Protein AF-A0A7S1SK50-F1 (afdb_monomer_lite)

Organism: NCBI:txid63592

pLDDT: mean 84.0, std 10.99, range [45.22, 95.0]

Secondary structure (DSSP, 8-state):
---HHHHHHHHHTSHHHHHHHHHHHHHHGGG-----TTSPPPHHHHHHHHHHHHHHHHHHHHHHHHTT--HHHHHHHHHHHHHTTSSHHHHHHHHHHT-HHHHHHHHHHHSPPP---

Sequence (117 aa):
MSNFGERLEAFLASTRFEAAVSAFLGAHIESLTFTEADGEQDVVSYSVFLKFTEMVQEKLQDFVDEEKLSPEEFQKRCAEAVESGSGVALVDRLLRLSDYNSFMDAAIGFCPPPDDD

Structure (mmCIF, N/CA/C/O backbone):
data_AF-A0A7S1SK50-F1
#
_entry.id   AF-A0A7S1SK50-F1
#
loop_
_atom_site.group_PDB
_atom_site.id
_atom_site.type_symbol
_atom_site.label_atom_id
_atom_site.label_alt_id
_atom_site.label_comp_id
_atom_site.label_asym_id
_atom_site.label_entity_id
_atom_site.label_seq_id
_atom_site.pdbx_PDB_ins_code
_atom_site.Cartn_x
_atom_site.Cartn_y
_atom_si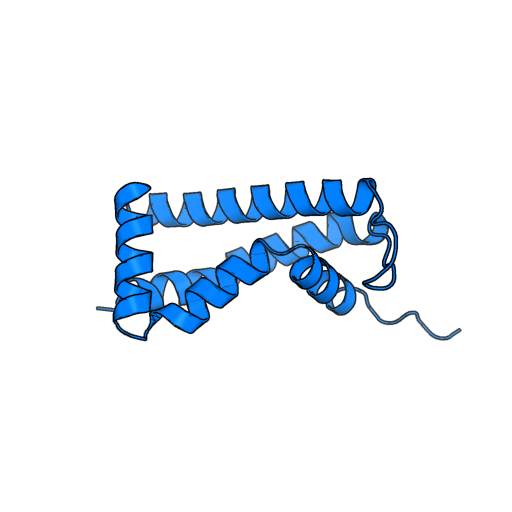te.Cartn_z
_atom_site.occupancy
_atom_site.B_iso_or_equiv
_atom_site.auth_seq_id
_atom_site.auth_comp_id
_atom_site.auth_asym_id
_atom_site.auth_atom_id
_atom_site.pdbx_PDB_model_num
ATOM 1 N N . MET A 1 1 ? -8.050 -5.070 23.770 1.00 53.38 1 MET A N 1
ATOM 2 C CA . MET A 1 1 ? -8.562 -4.997 22.387 1.00 53.38 1 MET A CA 1
ATOM 3 C C . MET A 1 1 ? -7.606 -4.099 21.638 1.00 53.38 1 MET A C 1
ATOM 5 O O . MET A 1 1 ? -7.441 -2.976 22.096 1.00 53.38 1 MET A O 1
ATOM 9 N N . SER A 1 2 ? -6.940 -4.590 20.591 1.00 62.66 2 SER A N 1
ATOM 10 C CA . SER A 1 2 ? -6.087 -3.732 19.761 1.00 62.66 2 SER A CA 1
ATOM 11 C C . SER A 1 2 ? -6.939 -2.635 19.129 1.00 62.66 2 SER A C 1
ATOM 13 O O . SER A 1 2 ? -8.078 -2.909 18.736 1.00 62.66 2 SER A O 1
ATOM 15 N N . ASN A 1 3 ? -6.443 -1.403 19.073 1.00 80.69 3 ASN A N 1
ATOM 16 C CA . ASN A 1 3 ? -7.148 -0.308 18.412 1.00 80.69 3 ASN A CA 1
ATOM 17 C C . ASN A 1 3 ? -7.094 -0.492 16.879 1.00 80.69 3 ASN A C 1
ATOM 19 O O . ASN A 1 3 ? -6.429 -1.391 16.366 1.00 80.69 3 ASN A O 1
ATOM 23 N N . PHE A 1 4 ? -7.878 0.289 16.135 1.00 85.69 4 PHE A N 1
ATOM 24 C CA . PHE A 1 4 ? -7.955 0.150 14.676 1.00 85.69 4 PHE A CA 1
ATOM 25 C C . PHE A 1 4 ? -6.594 0.351 13.986 1.00 85.69 4 PHE A C 1
ATOM 27 O O . PHE A 1 4 ? -6.258 -0.418 13.088 1.00 85.69 4 PHE A O 1
ATOM 34 N N . GLY A 1 5 ? -5.801 1.326 14.447 1.00 82.81 5 GLY A N 1
ATOM 35 C CA . GLY A 1 5 ? -4.472 1.609 13.903 1.00 82.81 5 GLY A CA 1
ATOM 36 C C . GLY A 1 5 ? -3.535 0.408 14.020 1.00 82.81 5 GLY A C 1
ATOM 37 O O . GLY A 1 5 ? -2.942 0.007 13.027 1.00 82.81 5 GLY A O 1
ATOM 38 N N . GLU A 1 6 ? -3.495 -0.245 15.184 1.00 84.69 6 GLU A N 1
ATOM 39 C CA . GLU A 1 6 ? -2.675 -1.446 15.408 1.00 84.69 6 GLU A CA 1
ATOM 40 C C . GLU A 1 6 ? -3.072 -2.614 14.490 1.00 84.69 6 GLU A C 1
ATOM 42 O O . GLU A 1 6 ? -2.216 -3.371 14.037 1.00 84.69 6 GLU A O 1
ATOM 47 N N . ARG A 1 7 ? -4.370 -2.781 14.192 1.00 88.56 7 ARG A N 1
ATOM 48 C CA . ARG A 1 7 ? -4.835 -3.849 13.287 1.00 88.56 7 ARG A CA 1
ATOM 49 C C . ARG A 1 7 ? -4.472 -3.571 11.835 1.00 88.56 7 ARG A C 1
ATOM 51 O O . ARG A 1 7 ? -4.020 -4.479 11.142 1.00 88.56 7 ARG A O 1
ATOM 58 N N . LEU A 1 8 ? -4.642 -2.330 11.385 1.00 87.75 8 LEU A N 1
ATOM 59 C CA . LEU A 1 8 ? -4.261 -1.927 10.034 1.00 87.75 8 LEU A CA 1
ATOM 60 C C . LEU A 1 8 ? -2.733 -1.951 9.857 1.00 87.75 8 LEU A C 1
ATOM 62 O O . LEU A 1 8 ? -2.242 -2.392 8.822 1.00 87.75 8 LEU A O 1
ATOM 66 N N . GLU A 1 9 ? -1.964 -1.582 10.882 1.00 86.62 9 GLU A N 1
ATOM 67 C CA . GLU A 1 9 ? -0.506 -1.737 10.887 1.00 86.62 9 GLU A CA 1
ATOM 68 C C . GLU A 1 9 ? -0.097 -3.210 10.779 1.00 86.62 9 GLU A C 1
ATOM 70 O O . GLU A 1 9 ? 0.733 -3.561 9.937 1.00 86.62 9 GLU A O 1
ATOM 75 N N . ALA A 1 10 ? -0.724 -4.085 11.571 1.00 88.88 10 ALA A N 1
ATOM 76 C CA . ALA A 1 10 ? -0.478 -5.521 11.514 1.00 88.88 10 ALA A CA 1
ATOM 77 C C . ALA A 1 10 ? -0.840 -6.115 10.143 1.00 88.88 10 ALA A C 1
ATOM 79 O O . ALA A 1 10 ? -0.142 -7.002 9.657 1.00 88.88 10 ALA A O 1
ATOM 80 N N . PHE A 1 11 ? -1.896 -5.614 9.496 1.00 91.31 11 PHE A N 1
ATOM 81 C CA . PHE A 1 11 ? -2.256 -5.995 8.132 1.00 91.31 11 PHE A CA 1
ATOM 82 C C . PHE A 1 11 ? -1.178 -5.587 7.119 1.00 91.31 11 PHE A C 1
ATOM 84 O O . PHE A 1 11 ? -0.740 -6.418 6.322 1.00 91.31 11 PHE A O 1
ATOM 91 N N . LEU A 1 12 ? -0.699 -4.342 7.172 1.00 88.75 12 LEU A N 1
ATOM 92 C CA . LEU A 1 12 ? 0.355 -3.851 6.276 1.00 88.75 12 LEU A CA 1
ATOM 93 C C . LEU A 1 12 ? 1.704 -4.551 6.511 1.00 88.75 12 LEU A C 1
ATOM 95 O O . LEU A 1 12 ? 2.515 -4.643 5.594 1.00 88.75 12 LEU A O 1
ATOM 99 N N . ALA A 1 13 ? 1.956 -5.041 7.726 1.00 88.19 13 ALA A N 1
ATOM 100 C CA . ALA A 1 13 ? 3.108 -5.875 8.078 1.00 88.19 13 ALA A CA 1
ATOM 101 C C . ALA A 1 13 ? 2.840 -7.386 7.918 1.00 88.19 13 ALA A C 1
ATOM 103 O O . ALA A 1 13 ? 3.651 -8.213 8.333 1.00 88.19 13 ALA A O 1
ATOM 104 N N . SER A 1 14 ? 1.683 -7.774 7.375 1.00 91.38 14 SER A N 1
ATOM 105 C CA . SER A 1 14 ? 1.340 -9.184 7.231 1.00 91.38 14 SER A CA 1
ATOM 106 C C . SER A 1 14 ? 2.070 -9.807 6.045 1.00 91.38 14 SER A C 1
ATOM 108 O O . SER A 1 14 ? 2.196 -9.205 4.978 1.00 91.38 14 SER A O 1
ATOM 110 N N . THR A 1 15 ? 2.429 -11.085 6.181 1.00 91.81 15 THR A N 1
ATOM 111 C CA . THR A 1 15 ? 3.001 -11.875 5.082 1.00 91.81 15 THR A CA 1
ATOM 112 C C . THR A 1 15 ? 2.093 -11.896 3.852 1.00 91.81 15 THR A C 1
ATOM 114 O O . THR A 1 15 ? 2.584 -11.977 2.735 1.00 91.81 15 THR A O 1
ATOM 117 N N . ARG A 1 16 ? 0.766 -11.791 4.022 1.00 91.69 16 ARG A N 1
ATOM 118 C CA . ARG A 1 16 ? -0.183 -11.709 2.900 1.00 91.69 16 ARG A CA 1
ATOM 119 C C . ARG A 1 16 ? 0.036 -10.442 2.074 1.00 91.69 16 ARG A C 1
ATOM 121 O O . ARG A 1 16 ? 0.054 -10.524 0.849 1.00 91.69 16 ARG A O 1
ATOM 128 N N . PHE A 1 17 ? 0.162 -9.290 2.731 1.00 90.38 17 PHE A N 1
ATOM 129 C CA . PHE A 1 17 ? 0.382 -8.020 2.045 1.00 90.38 17 PHE A CA 1
ATOM 130 C C . PHE A 1 17 ? 1.779 -7.978 1.415 1.00 90.38 17 PHE A C 1
ATOM 132 O O . PHE A 1 17 ? 1.914 -7.691 0.229 1.00 90.38 17 PHE A O 1
ATOM 139 N N . GLU A 1 18 ? 2.807 -8.369 2.171 1.00 90.00 18 GLU A N 1
ATOM 140 C CA . GLU A 1 18 ? 4.188 -8.424 1.678 1.00 90.00 18 GLU A CA 1
ATOM 141 C C . GLU A 1 18 ? 4.352 -9.382 0.491 1.00 90.00 18 GLU A C 1
ATOM 143 O O . GLU A 1 18 ? 5.007 -9.040 -0.492 1.00 90.00 18 GLU A O 1
ATOM 148 N N . ALA A 1 19 ? 3.712 -10.555 0.527 1.00 91.12 19 ALA A N 1
ATOM 149 C CA . ALA A 1 19 ? 3.730 -11.497 -0.588 1.00 91.12 19 ALA A CA 1
ATOM 150 C C . ALA A 1 19 ? 3.032 -10.937 -1.835 1.00 91.12 19 ALA A C 1
ATOM 152 O O . ALA A 1 19 ? 3.499 -11.186 -2.942 1.00 91.12 19 ALA A O 1
ATOM 153 N N . ALA A 1 20 ? 1.947 -10.169 -1.677 1.00 93.38 20 ALA A N 1
ATOM 154 C CA . ALA A 1 20 ? 1.276 -9.519 -2.802 1.00 93.38 20 ALA A CA 1
ATOM 155 C C . ALA A 1 20 ? 2.172 -8.456 -3.456 1.00 93.38 20 ALA A C 1
ATOM 157 O O . ALA A 1 20 ? 2.301 -8.438 -4.678 1.00 93.38 20 ALA A O 1
ATOM 158 N N . VAL A 1 21 ? 2.844 -7.629 -2.649 1.00 90.88 21 VAL A N 1
ATOM 159 C CA . VAL A 1 21 ? 3.814 -6.633 -3.136 1.00 90.88 21 VAL A CA 1
ATOM 160 C C . VAL A 1 21 ? 4.994 -7.314 -3.833 1.00 90.88 21 VAL A C 1
ATOM 162 O O . VAL A 1 21 ? 5.347 -6.935 -4.945 1.00 90.88 21 VAL A O 1
ATOM 165 N N . SER A 1 22 ? 5.568 -8.350 -3.220 1.00 89.94 22 SER A N 1
ATOM 166 C CA . SER A 1 22 ? 6.691 -9.105 -3.787 1.00 89.94 22 SER A CA 1
ATOM 167 C C . SER A 1 22 ? 6.322 -9.791 -5.106 1.00 89.94 22 SER A C 1
ATOM 169 O O . SER A 1 22 ? 7.058 -9.688 -6.084 1.00 89.94 22 SER A O 1
ATOM 171 N N . ALA A 1 23 ? 5.149 -10.428 -5.178 1.00 93.00 23 ALA A N 1
ATOM 172 C CA . ALA A 1 23 ? 4.658 -11.043 -6.409 1.00 93.00 23 ALA A CA 1
ATOM 173 C C . ALA A 1 23 ? 4.399 -10.004 -7.511 1.00 93.00 23 ALA A C 1
ATOM 175 O O . ALA A 1 23 ? 4.718 -10.255 -8.672 1.00 93.00 23 ALA A O 1
ATOM 176 N N . PHE A 1 24 ? 3.853 -8.837 -7.151 1.00 94.19 24 PHE A N 1
ATOM 177 C CA . PHE A 1 24 ? 3.645 -7.738 -8.088 1.00 94.19 24 PHE A CA 1
ATOM 178 C C . PHE A 1 24 ? 4.975 -7.240 -8.663 1.00 94.19 24 PHE A C 1
ATOM 180 O O . PHE A 1 24 ? 5.131 -7.174 -9.881 1.00 94.19 24 PHE A O 1
ATOM 187 N N . LEU A 1 25 ? 5.944 -6.930 -7.796 1.00 91.19 25 LEU A N 1
ATOM 188 C CA . LEU A 1 25 ? 7.260 -6.466 -8.228 1.00 91.19 25 LEU A CA 1
ATOM 189 C C . LEU A 1 25 ? 7.953 -7.537 -9.070 1.00 91.19 25 LEU A C 1
ATOM 191 O O . LEU A 1 25 ? 8.353 -7.243 -10.188 1.00 91.19 25 LEU A O 1
ATOM 195 N N . GLY A 1 26 ? 7.985 -8.797 -8.634 1.00 90.50 26 GLY A N 1
ATOM 196 C CA . GLY A 1 26 ? 8.579 -9.891 -9.410 1.00 90.50 26 GLY A CA 1
ATOM 197 C C . GLY A 1 26 ? 7.987 -10.070 -10.816 1.00 90.50 26 GLY A C 1
ATOM 198 O O . GLY A 1 26 ? 8.703 -10.476 -11.724 1.00 90.50 26 GLY A O 1
ATOM 199 N N . ALA A 1 27 ? 6.710 -9.733 -11.024 1.00 93.25 27 ALA A N 1
ATOM 200 C CA . ALA A 1 27 ? 6.059 -9.816 -12.333 1.00 93.25 27 ALA A CA 1
ATOM 201 C C . ALA A 1 27 ? 6.293 -8.592 -13.238 1.00 93.25 27 ALA A C 1
ATOM 203 O O . ALA A 1 27 ? 6.064 -8.677 -14.446 1.00 93.25 27 ALA A O 1
ATOM 204 N N . HIS A 1 28 ? 6.698 -7.452 -12.675 1.00 91.75 28 HIS A N 1
ATOM 205 C CA . HIS A 1 28 ? 6.736 -6.172 -13.388 1.00 91.75 28 HIS A CA 1
ATOM 206 C C . HIS A 1 28 ? 8.086 -5.451 -13.343 1.00 91.75 28 HIS A C 1
ATOM 208 O O . HIS A 1 28 ? 8.268 -4.495 -14.094 1.00 91.75 28 HIS A O 1
ATOM 214 N N . ILE A 1 29 ? 9.033 -5.906 -12.520 1.00 88.19 29 ILE A N 1
ATOM 215 C CA . ILE A 1 29 ? 10.315 -5.233 -12.284 1.00 88.19 29 ILE A CA 1
ATOM 216 C C . ILE A 1 29 ? 11.124 -5.048 -13.572 1.00 88.19 29 ILE A C 1
ATOM 218 O O . ILE A 1 29 ? 11.662 -3.974 -13.805 1.00 88.19 29 ILE A O 1
ATOM 222 N N . GLU A 1 30 ? 11.125 -6.043 -14.463 1.00 88.38 30 GLU A N 1
ATOM 223 C CA . GLU A 1 30 ? 11.840 -5.986 -15.748 1.00 88.38 30 GLU A CA 1
ATOM 224 C C . GLU A 1 30 ? 11.257 -4.947 -16.720 1.00 88.38 30 GLU A C 1
ATOM 226 O O . GLU A 1 30 ? 11.902 -4.571 -17.693 1.00 88.38 30 GLU A O 1
ATOM 231 N N . SER A 1 31 ? 10.022 -4.493 -16.481 1.00 87.56 31 SER A N 1
ATOM 232 C CA . SER A 1 31 ? 9.358 -3.457 -17.283 1.00 87.56 31 SER A CA 1
ATOM 233 C C . SER A 1 31 ? 9.588 -2.044 -16.743 1.00 87.56 31 SER A C 1
ATOM 235 O O . SER A 1 31 ? 9.124 -1.088 -17.364 1.00 87.56 31 SER A O 1
ATOM 237 N N . LEU A 1 32 ? 10.240 -1.899 -15.585 1.00 88.19 32 LEU A N 1
ATOM 238 C CA . LEU A 1 32 ? 10.505 -0.600 -14.979 1.00 88.19 32 LEU A CA 1
ATOM 239 C C . LEU A 1 32 ? 11.796 -0.006 -15.534 1.00 88.19 32 LEU A C 1
ATOM 241 O O . LEU A 1 32 ? 12.851 -0.636 -15.538 1.00 88.19 32 LEU A O 1
ATOM 245 N N . THR A 1 33 ? 11.709 1.253 -15.948 1.00 85.44 33 THR A N 1
ATOM 246 C CA . THR A 1 33 ? 12.876 2.069 -16.281 1.00 85.44 33 THR A CA 1
ATOM 247 C C . THR A 1 33 ? 13.192 2.980 -15.105 1.00 85.44 33 THR A C 1
ATOM 249 O O . THR A 1 33 ? 12.369 3.817 -14.729 1.00 85.44 33 THR A O 1
ATOM 252 N N . PHE A 1 34 ? 14.385 2.823 -14.534 1.00 80.00 34 PHE A N 1
ATOM 253 C CA . PHE A 1 34 ? 14.882 3.662 -13.448 1.00 80.00 34 PHE A CA 1
ATOM 254 C C . PHE A 1 34 ? 15.599 4.878 -14.036 1.00 80.00 34 PHE A C 1
ATOM 256 O O . PHE A 1 34 ? 16.733 4.783 -14.504 1.00 80.00 34 PHE A O 1
ATOM 263 N N . THR A 1 35 ? 14.912 6.017 -14.055 1.00 72.12 35 THR A N 1
ATOM 264 C CA . THR A 1 35 ? 15.482 7.312 -14.440 1.00 72.12 35 THR A CA 1
ATOM 265 C C . THR A 1 35 ? 15.836 8.123 -13.197 1.00 72.12 35 THR A C 1
ATOM 267 O O . THR A 1 35 ? 15.254 7.927 -12.131 1.00 72.12 35 THR A O 1
ATOM 270 N N . GLU A 1 36 ? 16.769 9.067 -13.325 1.00 67.94 36 GLU A N 1
ATOM 271 C CA . GLU A 1 36 ? 17.031 10.040 -12.260 1.00 67.94 36 GLU A CA 1
ATOM 272 C C . GLU A 1 36 ? 15.760 10.856 -11.948 1.00 67.94 36 GLU A C 1
ATOM 274 O O . GLU A 1 36 ? 14.912 11.053 -12.823 1.00 67.94 36 GLU A O 1
ATOM 279 N N . ALA A 1 37 ? 15.623 11.324 -10.702 1.00 59.09 37 ALA A N 1
ATOM 280 C CA . ALA A 1 37 ? 14.402 11.951 -10.172 1.00 59.09 37 ALA A CA 1
ATOM 281 C C . ALA A 1 37 ? 13.901 13.169 -10.980 1.00 59.09 37 ALA A C 1
ATOM 283 O O . ALA A 1 37 ? 12.710 13.478 -10.952 1.00 59.09 37 ALA A O 1
ATOM 284 N N . ASP A 1 38 ? 14.795 13.811 -11.736 1.00 64.12 38 ASP A N 1
ATOM 285 C CA . ASP A 1 38 ? 14.526 15.024 -12.514 1.00 64.12 38 ASP A CA 1
ATOM 286 C C . ASP A 1 38 ? 14.296 14.737 -14.017 1.00 64.12 38 ASP A C 1
ATOM 288 O O . ASP A 1 38 ? 14.131 15.660 -14.818 1.00 64.12 38 ASP A O 1
ATOM 292 N N . GLY A 1 39 ? 14.319 13.459 -14.415 1.00 64.94 39 GLY A N 1
ATOM 293 C CA . GLY A 1 39 ? 14.122 13.001 -15.790 1.00 64.94 39 GLY A CA 1
ATOM 294 C C . GLY A 1 39 ? 12.651 12.839 -16.184 1.00 64.94 39 GLY A C 1
ATOM 295 O O . GLY A 1 39 ? 11.756 12.737 -15.344 1.00 64.94 39 GLY A O 1
ATOM 296 N N . GLU A 1 40 ? 12.392 12.793 -17.494 1.00 72.25 40 GLU A N 1
ATOM 297 C CA . GLU A 1 40 ? 11.075 12.425 -18.020 1.00 72.25 40 GLU A CA 1
ATOM 298 C C . GLU A 1 40 ? 10.752 10.981 -17.609 1.00 72.25 40 GLU A C 1
ATOM 300 O O . GLU A 1 40 ? 11.514 10.058 -17.898 1.00 72.25 40 GLU A O 1
ATOM 305 N N . GLN A 1 41 ? 9.642 10.803 -16.893 1.00 69.25 41 GLN A N 1
ATOM 306 C CA . GLN A 1 41 ? 9.225 9.495 -16.401 1.00 69.25 41 GLN A CA 1
ATOM 307 C C . GLN A 1 41 ? 8.703 8.643 -17.553 1.00 69.25 41 GLN A C 1
ATOM 309 O O . GLN A 1 41 ? 7.858 9.084 -18.336 1.00 69.25 41 GLN A O 1
ATOM 314 N N . ASP A 1 42 ? 9.182 7.405 -17.633 1.00 83.50 42 ASP A N 1
ATOM 315 C CA . ASP A 1 42 ? 8.743 6.478 -18.666 1.00 83.50 42 ASP A CA 1
ATOM 316 C C . ASP A 1 42 ? 7.255 6.108 -18.495 1.00 83.50 42 ASP A C 1
ATOM 318 O O . ASP A 1 42 ? 6.769 5.801 -17.400 1.00 83.50 42 ASP A O 1
ATOM 322 N N . VAL A 1 43 ? 6.513 6.132 -19.606 1.00 85.56 43 VAL A N 1
ATOM 323 C CA . VAL A 1 43 ? 5.060 5.894 -19.619 1.00 85.56 43 VAL A CA 1
ATOM 324 C C . VAL A 1 43 ? 4.725 4.468 -19.169 1.00 85.56 43 VAL A C 1
ATOM 326 O O . VAL A 1 43 ? 3.670 4.244 -18.562 1.00 85.56 43 VAL A O 1
ATOM 329 N N . VAL A 1 44 ? 5.605 3.497 -19.433 1.00 88.62 44 VAL A N 1
ATOM 330 C CA . VAL A 1 44 ? 5.427 2.113 -18.983 1.00 88.62 44 VAL A CA 1
ATOM 331 C C . VAL A 1 44 ? 5.623 2.035 -17.473 1.00 88.62 44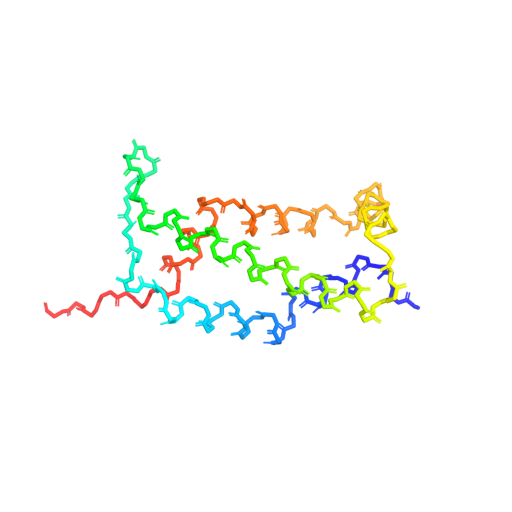 VAL A C 1
ATOM 333 O O . VAL A 1 44 ? 4.737 1.500 -16.804 1.00 88.62 44 VAL A O 1
ATOM 336 N N . SER A 1 45 ? 6.683 2.640 -16.923 1.00 88.38 45 SER A N 1
ATOM 337 C CA . SER A 1 45 ? 6.904 2.714 -15.467 1.00 88.38 45 SER A CA 1
ATOM 338 C C . SER A 1 45 ? 5.703 3.320 -14.738 1.00 88.38 45 SER A C 1
ATOM 340 O O . SER A 1 45 ? 5.199 2.742 -13.772 1.00 88.38 45 SER A O 1
ATOM 342 N N . TYR A 1 46 ? 5.168 4.438 -15.240 1.00 89.31 46 TYR A N 1
ATOM 343 C CA . TYR A 1 46 ? 3.979 5.055 -14.650 1.00 89.31 46 TYR A CA 1
ATOM 344 C C . TYR A 1 46 ? 2.739 4.154 -14.748 1.00 89.31 46 TYR A C 1
ATOM 346 O O . TYR A 1 46 ? 1.978 4.025 -13.791 1.00 89.31 46 TYR A O 1
ATOM 354 N N . SER A 1 47 ? 2.550 3.464 -15.875 1.00 91.94 47 SER A N 1
ATOM 355 C CA . SER A 1 47 ? 1.444 2.511 -16.040 1.00 91.94 47 SER A CA 1
ATOM 356 C C . SER A 1 47 ? 1.551 1.317 -15.083 1.00 91.94 47 SER A C 1
ATOM 358 O O . SER A 1 47 ? 0.533 0.817 -14.604 1.00 91.94 47 SER A O 1
ATOM 360 N N . VAL A 1 48 ? 2.768 0.847 -14.793 1.00 93.12 48 VAL A N 1
ATOM 361 C CA . VAL A 1 48 ? 3.011 -0.189 -13.778 1.00 93.12 48 VAL A CA 1
ATOM 362 C C . VAL A 1 48 ? 2.697 0.350 -12.385 1.00 93.12 48 VAL A C 1
ATOM 364 O O . VAL A 1 48 ? 2.020 -0.329 -11.618 1.00 93.12 48 VAL A O 1
ATOM 367 N N . PHE A 1 49 ? 3.096 1.581 -12.072 1.00 92.94 49 PHE A N 1
ATOM 368 C CA . PHE A 1 49 ? 2.733 2.221 -10.810 1.00 92.94 49 PHE A CA 1
ATOM 369 C C . PHE A 1 49 ? 1.210 2.322 -10.616 1.00 92.94 49 PHE A C 1
ATOM 371 O O . PHE A 1 49 ? 0.714 1.990 -9.542 1.00 92.94 49 PHE A O 1
ATOM 378 N N . LEU A 1 50 ? 0.435 2.690 -11.642 1.00 93.19 50 LEU A N 1
ATOM 379 C CA . LEU A 1 50 ? -1.030 2.708 -11.524 1.00 93.19 50 LEU A CA 1
ATOM 380 C C . LEU A 1 50 ? -1.582 1.326 -11.140 1.00 93.19 50 LEU A C 1
ATOM 382 O O . LEU A 1 50 ? -2.359 1.219 -10.192 1.00 93.19 50 LEU A O 1
ATOM 386 N N . LYS A 1 51 ? -1.098 0.255 -11.780 1.00 94.81 51 LYS A N 1
ATOM 387 C CA . LYS A 1 51 ? -1.471 -1.126 -11.423 1.00 94.81 51 LYS A CA 1
ATOM 388 C C . LYS A 1 51 ? -1.057 -1.499 -9.999 1.00 94.81 51 LYS A C 1
ATOM 390 O O . LYS A 1 51 ? -1.775 -2.231 -9.321 1.00 94.81 51 LYS A O 1
ATOM 395 N N . PHE A 1 52 ? 0.087 -0.999 -9.531 1.00 93.88 52 PHE A N 1
ATOM 396 C CA . PHE A 1 52 ? 0.511 -1.179 -8.145 1.00 93.88 52 PHE A CA 1
ATOM 397 C C . PHE A 1 52 ? -0.490 -0.533 -7.183 1.00 93.88 52 PHE A C 1
ATOM 399 O O . PHE A 1 52 ? -0.925 -1.175 -6.227 1.00 93.88 52 PHE A O 1
ATOM 406 N N . THR A 1 53 ? -0.907 0.706 -7.459 1.00 93.50 53 THR A N 1
ATOM 407 C CA . THR A 1 53 ? -1.891 1.400 -6.618 1.00 93.50 53 THR A CA 1
ATOM 408 C C . THR A 1 53 ? -3.251 0.707 -6.617 1.00 93.50 53 THR A C 1
ATOM 410 O O . THR A 1 53 ? -3.864 0.604 -5.557 1.00 93.50 53 THR A O 1
ATOM 413 N N . GLU A 1 54 ? -3.694 0.167 -7.756 1.00 94.38 54 GLU A N 1
ATOM 414 C CA . GLU A 1 54 ? -4.920 -0.636 -7.850 1.00 94.38 54 GLU A CA 1
ATOM 415 C C . GLU A 1 54 ? -4.823 -1.889 -6.970 1.00 94.38 54 GLU A C 1
ATOM 417 O O . GLU A 1 54 ? -5.704 -2.135 -6.150 1.00 94.38 54 GLU A O 1
ATOM 422 N N . MET A 1 55 ? -3.711 -2.628 -7.042 1.00 95.00 55 MET A N 1
ATOM 423 C CA . MET A 1 55 ? -3.479 -3.799 -6.190 1.00 95.00 55 MET A CA 1
ATOM 424 C C . MET A 1 55 ? -3.498 -3.437 -4.698 1.00 95.00 55 MET A C 1
ATOM 426 O O . MET A 1 55 ? -4.132 -4.130 -3.900 1.00 95.00 55 MET A O 1
ATOM 430 N N . VAL A 1 56 ? -2.846 -2.340 -4.298 1.00 92.44 56 VAL A N 1
ATOM 431 C CA . VAL A 1 56 ? -2.877 -1.875 -2.901 1.00 92.44 56 VAL A CA 1
ATOM 432 C C . VAL A 1 56 ? -4.305 -1.525 -2.475 1.00 92.44 56 VAL A C 1
ATOM 434 O O . VAL A 1 56 ? -4.715 -1.906 -1.378 1.00 92.44 56 VAL A O 1
ATOM 437 N N . GLN A 1 57 ? -5.080 -0.849 -3.328 1.00 91.75 57 GLN A N 1
ATOM 438 C CA . GLN A 1 57 ? -6.484 -0.524 -3.056 1.00 91.75 57 GLN A CA 1
ATOM 439 C C . GLN A 1 57 ? -7.341 -1.782 -2.896 1.00 91.75 57 GLN A C 1
ATOM 441 O O . GLN A 1 57 ? -8.112 -1.856 -1.943 1.00 91.75 57 GLN A O 1
ATOM 446 N N . GLU A 1 58 ? -7.168 -2.793 -3.751 1.00 93.88 58 GLU A N 1
ATOM 447 C CA . GLU A 1 58 ? -7.851 -4.085 -3.609 1.00 93.88 58 GLU A CA 1
ATOM 448 C C . GLU A 1 58 ? -7.522 -4.746 -2.265 1.00 93.88 58 GLU A C 1
ATOM 450 O O . GLU A 1 58 ? -8.414 -5.213 -1.561 1.00 93.88 58 GLU A O 1
ATOM 455 N N . LYS A 1 59 ? -6.248 -4.739 -1.852 1.00 93.44 59 LYS A N 1
ATOM 456 C CA . LYS A 1 59 ? -5.839 -5.303 -0.555 1.00 93.44 59 LYS A CA 1
ATOM 457 C C . LYS A 1 59 ? -6.399 -4.519 0.628 1.00 93.44 59 LYS A C 1
ATOM 459 O O . LYS A 1 59 ? -6.773 -5.122 1.630 1.00 93.44 59 LYS A O 1
ATOM 464 N N . LEU A 1 60 ? -6.478 -3.196 0.531 1.00 91.31 60 LEU A N 1
ATOM 465 C CA . LEU A 1 60 ? -7.121 -2.379 1.560 1.00 91.31 60 LEU A CA 1
ATOM 466 C C . LEU A 1 60 ? -8.631 -2.617 1.607 1.00 91.31 60 LEU A C 1
ATOM 468 O O . LEU A 1 60 ? -9.191 -2.662 2.700 1.00 91.31 60 LEU A O 1
ATOM 472 N N . GLN A 1 61 ? -9.280 -2.824 0.460 1.00 92.19 61 GLN A N 1
ATOM 473 C CA . GLN A 1 61 ? -10.694 -3.180 0.411 1.00 92.19 61 GLN A CA 1
ATOM 474 C C . GLN A 1 61 ? -10.947 -4.545 1.062 1.00 92.19 61 GLN A C 1
ATOM 476 O O . GLN A 1 61 ? -11.864 -4.652 1.872 1.00 92.19 61 GLN A O 1
ATOM 481 N N . ASP A 1 62 ? -10.088 -5.543 0.812 1.00 93.06 62 ASP A N 1
ATOM 482 C CA . ASP A 1 62 ? -10.151 -6.838 1.505 1.00 93.06 62 ASP A CA 1
ATOM 483 C C . ASP A 1 62 ? -10.141 -6.643 3.039 1.00 93.06 62 ASP A C 1
ATOM 485 O O . ASP A 1 62 ? -10.940 -7.241 3.758 1.00 93.06 62 ASP A O 1
ATOM 489 N N . PHE A 1 63 ? -9.254 -5.780 3.550 1.00 91.88 63 PHE A N 1
ATOM 490 C CA . PHE A 1 63 ? -9.172 -5.468 4.982 1.00 91.88 63 PHE A CA 1
ATOM 491 C C . PHE A 1 63 ? -10.434 -4.762 5.504 1.00 91.88 63 PHE A C 1
ATOM 493 O O . PHE A 1 63 ? -10.937 -5.100 6.576 1.00 91.88 63 PHE A O 1
ATOM 500 N N . VAL A 1 64 ? -10.955 -3.786 4.756 1.00 92.44 64 VAL A N 1
ATOM 501 C CA . VAL A 1 64 ? -12.194 -3.065 5.093 1.00 92.44 64 VAL A CA 1
ATOM 502 C C . VAL A 1 64 ? -13.372 -4.033 5.211 1.00 92.44 64 VAL A C 1
ATOM 504 O O . VAL A 1 64 ? -14.136 -3.955 6.180 1.00 92.44 64 VAL A O 1
ATOM 507 N N . ASP A 1 65 ? -13.477 -4.979 4.279 1.00 93.06 65 ASP A N 1
ATOM 508 C CA . ASP A 1 65 ? -14.528 -5.994 4.258 1.00 93.06 65 ASP A CA 1
ATOM 509 C C . ASP A 1 65 ? -14.389 -6.979 5.433 1.00 93.06 65 ASP A C 1
ATOM 511 O O . ASP A 1 65 ? -15.380 -7.306 6.096 1.00 93.06 65 ASP A O 1
ATOM 515 N N . GLU A 1 66 ? -13.164 -7.413 5.751 1.00 92.88 66 GLU A N 1
ATOM 516 C CA . GLU A 1 66 ? -12.862 -8.282 6.900 1.00 92.88 66 GLU A CA 1
ATOM 517 C C . GLU A 1 66 ? -13.207 -7.615 8.243 1.00 92.88 66 GLU A C 1
ATOM 519 O O . GLU A 1 66 ? -13.782 -8.249 9.136 1.00 92.88 66 GLU A O 1
ATOM 524 N N . GLU A 1 67 ? -12.927 -6.317 8.368 1.00 90.88 67 GLU A N 1
ATOM 525 C CA . GLU A 1 67 ? -13.283 -5.498 9.531 1.00 90.88 67 GLU A CA 1
ATOM 526 C C . GLU A 1 67 ? -14.766 -5.086 9.549 1.00 90.88 67 GLU A C 1
ATOM 528 O O . GLU A 1 67 ? -15.236 -4.524 10.544 1.00 90.88 67 GLU A O 1
ATOM 533 N N . LYS A 1 68 ? -15.518 -5.403 8.483 1.00 93.56 68 LYS A N 1
ATOM 534 C CA . LYS A 1 68 ? -16.936 -5.055 8.288 1.00 93.56 68 LYS A CA 1
ATOM 535 C C . LYS A 1 68 ? -17.193 -3.554 8.406 1.00 93.56 68 LYS A C 1
ATOM 537 O O . LYS A 1 68 ? -18.173 -3.135 9.025 1.00 93.56 68 LYS A O 1
ATOM 542 N N . LEU A 1 69 ? -16.291 -2.756 7.848 1.00 92.25 69 LEU A N 1
ATOM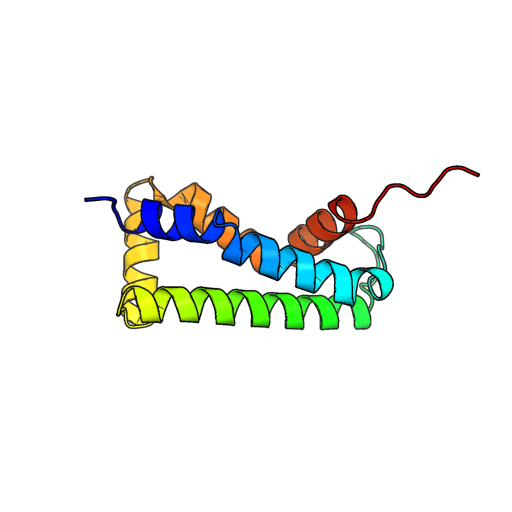 543 C CA . LEU A 1 69 ? -16.388 -1.303 7.841 1.00 92.25 69 LEU A CA 1
ATOM 544 C C . LEU A 1 69 ? -16.961 -0.823 6.511 1.00 92.25 69 LEU A C 1
ATOM 546 O O . LEU A 1 69 ? -16.700 -1.397 5.458 1.00 92.25 69 LEU A O 1
ATOM 550 N N . SER A 1 70 ? -17.715 0.269 6.546 1.00 91.31 70 SER A N 1
ATOM 551 C CA . SER A 1 70 ? -17.959 1.055 5.337 1.00 91.31 70 SER A CA 1
ATOM 552 C C . SER A 1 70 ? -16.719 1.889 4.964 1.00 91.31 70 SER A C 1
ATOM 554 O O . SER A 1 70 ? -15.895 2.189 5.836 1.00 91.31 70 SER A O 1
ATOM 556 N N . PRO A 1 71 ? -16.589 2.342 3.701 1.00 86.44 71 PRO A N 1
ATOM 557 C CA . PRO A 1 71 ? -15.516 3.257 3.304 1.00 86.44 71 PRO A CA 1
ATOM 558 C C . PRO A 1 71 ? -15.471 4.544 4.146 1.00 86.44 71 PRO A C 1
ATOM 560 O O . PRO A 1 71 ? -14.395 5.008 4.521 1.00 86.44 71 PRO A O 1
ATOM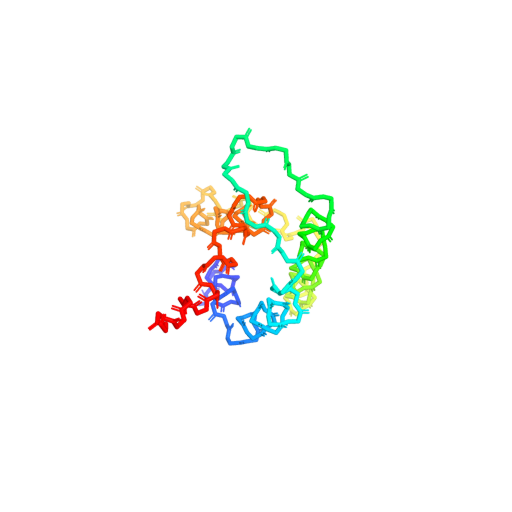 563 N N . GLU A 1 72 ? -16.638 5.090 4.505 1.00 90.44 72 GLU A N 1
ATOM 564 C CA . GLU A 1 72 ? -16.753 6.287 5.350 1.00 90.44 72 GLU A CA 1
ATOM 565 C C . GLU A 1 72 ? -16.248 6.031 6.778 1.00 90.44 72 GLU A C 1
ATOM 567 O O . GLU A 1 72 ? -15.526 6.850 7.350 1.00 90.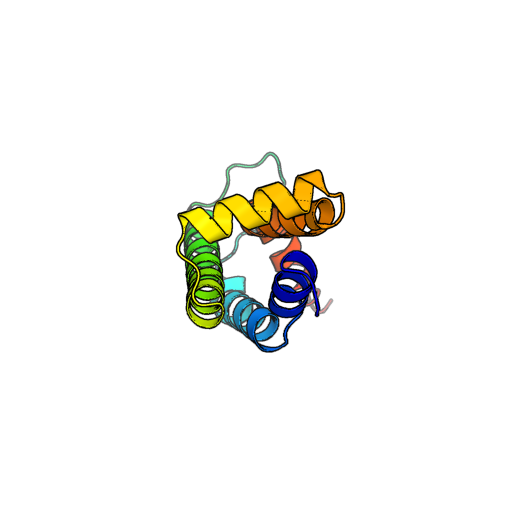44 72 GLU A O 1
ATOM 572 N N . GLU A 1 73 ? -16.575 4.873 7.360 1.00 91.44 73 GLU A N 1
ATOM 573 C CA . GLU A 1 73 ? -16.076 4.490 8.683 1.00 91.44 73 GLU A CA 1
ATOM 574 C C . GLU A 1 73 ? -14.578 4.209 8.674 1.00 91.44 73 GLU A C 1
ATOM 576 O O . GLU A 1 73 ? -13.890 4.580 9.625 1.00 91.44 73 GLU A O 1
ATOM 581 N N . PHE A 1 74 ? -14.061 3.586 7.615 1.00 89.81 74 PHE A N 1
ATOM 582 C CA . PHE A 1 74 ? -12.627 3.384 7.445 1.00 89.81 74 PHE A CA 1
ATOM 583 C C . PHE A 1 74 ? -11.890 4.726 7.414 1.00 89.81 74 PHE A C 1
ATOM 585 O O . PHE A 1 74 ? -10.970 4.941 8.204 1.00 89.81 74 PHE A O 1
ATOM 592 N N . GLN A 1 75 ? -12.350 5.670 6.585 1.00 87.88 75 GLN A N 1
ATOM 593 C CA . GLN A 1 75 ? -11.776 7.014 6.513 1.00 87.88 75 GLN A CA 1
ATOM 594 C C . GLN A 1 75 ? -11.819 7.720 7.873 1.00 87.88 75 GLN A C 1
ATOM 596 O O . GLN A 1 75 ? -10.814 8.282 8.316 1.00 87.88 75 GLN A O 1
ATOM 601 N N . LYS A 1 76 ? -12.965 7.661 8.560 1.00 90.38 76 LYS A N 1
ATOM 602 C CA . LYS A 1 76 ? -13.132 8.256 9.888 1.00 90.38 76 LYS A CA 1
ATOM 603 C C . LYS A 1 76 ? -12.149 7.665 10.900 1.00 90.38 76 LYS A C 1
ATOM 605 O O . LYS A 1 76 ? -11.500 8.414 11.622 1.00 90.38 76 LYS A O 1
ATOM 610 N N . ARG A 1 77 ? -11.995 6.339 10.935 1.00 88.62 77 ARG A N 1
ATOM 611 C CA . ARG A 1 77 ? -11.080 5.676 11.875 1.00 88.62 77 ARG A CA 1
ATOM 612 C C . ARG A 1 77 ? -9.612 5.933 11.558 1.00 88.62 77 ARG A C 1
ATOM 614 O O . ARG A 1 77 ? -8.814 6.038 12.486 1.00 88.62 77 ARG A O 1
ATOM 621 N N . CYS A 1 78 ? -9.255 6.082 10.284 1.00 86.25 78 CYS A N 1
ATOM 622 C CA . CYS A 1 78 ? -7.928 6.554 9.890 1.00 86.25 78 CYS A CA 1
ATOM 623 C C . CYS A 1 78 ? -7.662 7.968 10.429 1.00 86.25 78 CYS A C 1
ATOM 625 O O . CYS A 1 78 ? -6.606 8.201 11.014 1.00 86.25 78 CYS A O 1
ATOM 627 N N . ALA A 1 79 ? -8.625 8.888 10.305 1.00 85.69 79 ALA A N 1
ATOM 628 C CA . ALA A 1 79 ? -8.498 10.243 10.844 1.00 85.69 79 ALA A CA 1
ATOM 629 C C . ALA A 1 79 ? -8.359 10.247 12.379 1.00 85.69 79 ALA A C 1
ATOM 631 O O . ALA A 1 79 ? -7.432 10.855 12.910 1.00 85.69 79 ALA A O 1
ATOM 632 N N . GLU A 1 80 ? -9.205 9.494 13.090 1.00 86.88 80 GLU A N 1
ATOM 633 C CA . GLU A 1 80 ? -9.139 9.354 14.554 1.00 86.88 80 GLU A CA 1
ATOM 634 C C . GLU A 1 80 ? -7.800 8.747 15.019 1.00 86.88 80 GLU A C 1
ATOM 636 O O . GLU A 1 80 ? -7.223 9.171 16.027 1.00 86.88 80 GLU A O 1
ATOM 641 N N . ALA A 1 81 ? -7.261 7.774 14.275 1.00 83.56 81 ALA A N 1
ATOM 642 C CA . ALA A 1 81 ? -5.954 7.192 14.567 1.00 83.56 81 ALA A CA 1
ATOM 643 C C . ALA A 1 81 ? -4.836 8.241 14.446 1.00 83.56 81 ALA A C 1
ATOM 645 O O . ALA A 1 81 ? -3.986 8.325 15.336 1.00 83.56 81 ALA A O 1
ATOM 646 N N . VAL A 1 82 ? -4.854 9.080 13.405 1.00 82.06 82 VAL A N 1
ATOM 647 C CA . VAL A 1 82 ? -3.889 10.183 13.239 1.00 82.06 82 VAL A CA 1
ATOM 648 C C . VAL A 1 82 ? -4.009 11.205 14.368 1.00 82.06 82 VAL A C 1
ATOM 650 O O . VAL A 1 82 ? -2.998 11.542 14.981 1.00 82.06 82 VAL A O 1
ATOM 653 N N . GLU A 1 83 ? -5.224 11.653 14.694 1.00 83.69 83 GLU A N 1
ATOM 654 C CA . GLU A 1 83 ? -5.463 12.636 15.762 1.00 83.69 83 GLU A CA 1
ATOM 655 C C . GLU A 1 83 ? -4.988 12.143 17.135 1.00 83.69 83 GLU A C 1
ATOM 657 O O . GLU A 1 83 ? -4.467 12.918 17.937 1.00 83.69 83 GLU A O 1
ATOM 662 N N . SER A 1 84 ? -5.106 10.839 17.398 1.00 80.62 84 SER A N 1
ATOM 663 C CA . SER A 1 84 ? -4.613 10.218 18.634 1.00 80.62 84 SER A CA 1
ATOM 664 C C . SER A 1 84 ? -3.086 10.040 18.695 1.00 80.62 84 SER A C 1
ATOM 666 O O . SER A 1 84 ? -2.570 9.538 19.693 1.00 80.62 84 SER A O 1
ATOM 668 N N . GLY A 1 85 ? -2.353 10.396 17.633 1.00 72.31 85 GLY A N 1
ATOM 669 C CA . GLY A 1 85 ? -0.902 10.213 17.510 1.00 72.31 85 GLY A CA 1
ATOM 670 C C . GLY A 1 85 ? -0.456 8.772 17.233 1.00 72.31 85 GLY A C 1
ATOM 671 O O . GLY A 1 85 ? 0.716 8.547 16.944 1.00 72.31 85 GLY A O 1
ATOM 672 N N . SER A 1 86 ? -1.372 7.799 17.272 1.00 67.50 86 SER A N 1
ATOM 673 C CA . SER A 1 86 ? -1.084 6.381 17.009 1.00 67.50 86 SER A CA 1
ATOM 674 C C . SER A 1 86 ? -1.098 6.009 15.520 1.00 67.50 86 SER A C 1
ATOM 676 O O . SER A 1 86 ? -0.566 4.972 15.142 1.00 67.50 86 SER A O 1
ATOM 678 N N . GLY A 1 87 ? -1.679 6.852 14.661 1.00 68.06 87 GLY A N 1
ATOM 679 C CA . GLY A 1 87 ? -1.881 6.578 13.233 1.00 68.06 87 GLY A CA 1
ATOM 680 C C . GLY A 1 87 ? -0.988 7.362 12.270 1.00 68.06 87 GLY A C 1
ATOM 681 O O . GLY A 1 87 ? -1.117 7.173 11.065 1.00 68.06 87 GLY A O 1
ATOM 682 N N . VAL A 1 88 ? -0.091 8.232 12.755 1.00 73.12 88 VAL A N 1
ATOM 683 C CA . VAL A 1 88 ? 0.741 9.091 11.883 1.00 73.12 88 VAL A CA 1
ATOM 684 C C . VAL A 1 88 ? 1.656 8.250 10.990 1.00 73.12 88 VAL A C 1
ATOM 686 O O . VAL A 1 88 ? 1.587 8.348 9.769 1.00 73.12 88 VAL A O 1
ATOM 689 N N . ALA A 1 89 ? 2.433 7.339 11.584 1.00 77.88 89 ALA A N 1
ATOM 690 C CA . ALA A 1 89 ? 3.327 6.454 10.834 1.00 77.88 89 ALA A CA 1
ATOM 691 C C . ALA A 1 89 ? 2.574 5.539 9.849 1.00 77.88 89 ALA A C 1
ATOM 693 O O . ALA A 1 89 ? 3.103 5.165 8.800 1.00 77.88 89 ALA A O 1
ATOM 694 N N . LEU A 1 90 ? 1.330 5.195 10.185 1.00 79.81 90 LEU A N 1
ATOM 695 C CA . LEU A 1 90 ? 0.462 4.354 9.377 1.00 79.81 90 LEU A CA 1
ATOM 696 C C . LEU A 1 90 ? -0.057 5.092 8.141 1.00 79.81 90 LEU A C 1
ATOM 698 O O . LEU A 1 90 ? 0.031 4.560 7.036 1.00 79.81 90 LEU A O 1
ATOM 702 N N . VAL A 1 91 ? -0.548 6.321 8.306 1.00 77.25 91 VAL A N 1
ATOM 703 C CA . VAL A 1 91 ? -0.986 7.145 7.174 1.00 77.25 91 VAL A CA 1
ATOM 704 C C . VAL A 1 91 ? 0.201 7.521 6.295 1.00 77.25 91 VAL A C 1
ATOM 706 O O . VAL A 1 91 ? 0.092 7.397 5.081 1.00 77.25 91 VAL A O 1
ATOM 709 N N . ASP A 1 92 ? 1.364 7.833 6.872 1.00 80.44 92 ASP A N 1
ATOM 710 C CA . ASP A 1 92 ? 2.597 8.040 6.102 1.00 80.44 92 ASP A CA 1
ATOM 711 C C . ASP A 1 92 ? 2.975 6.802 5.280 1.00 80.44 92 ASP A C 1
ATOM 713 O O . ASP A 1 92 ? 3.412 6.907 4.134 1.00 80.44 92 ASP A O 1
ATOM 717 N N . ARG A 1 93 ? 2.800 5.598 5.839 1.00 82.75 93 ARG A N 1
ATOM 718 C CA . ARG A 1 93 ? 3.044 4.350 5.108 1.00 82.75 93 ARG A CA 1
ATOM 719 C C . ARG A 1 93 ? 2.061 4.163 3.954 1.00 82.75 93 ARG A C 1
ATOM 721 O O . ARG A 1 93 ? 2.499 3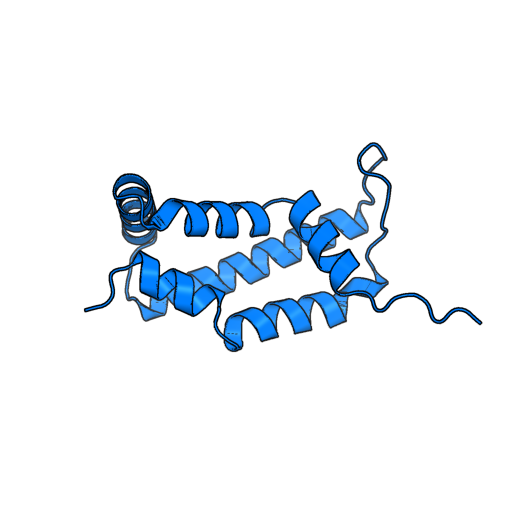.786 2.873 1.00 82.75 93 ARG A O 1
ATOM 728 N N . LEU A 1 94 ? 0.775 4.441 4.156 1.00 83.31 94 LEU A N 1
ATOM 729 C CA . LEU A 1 94 ? -0.228 4.378 3.088 1.00 83.31 94 LEU A CA 1
ATOM 730 C C . LEU A 1 94 ? 0.044 5.414 1.992 1.00 83.31 94 LEU A C 1
ATOM 732 O O . LEU A 1 94 ? -0.029 5.082 0.813 1.00 83.31 94 LEU A O 1
ATOM 736 N N . LEU A 1 95 ? 0.431 6.634 2.371 1.00 82.94 95 LEU A N 1
ATOM 737 C CA . LEU A 1 95 ? 0.788 7.692 1.427 1.00 82.94 95 LEU A CA 1
ATOM 738 C C . LEU A 1 95 ? 2.004 7.307 0.582 1.00 82.94 95 LEU A C 1
ATOM 740 O O . LEU A 1 95 ? 1.970 7.489 -0.632 1.00 82.94 95 LEU A O 1
ATOM 744 N N . ARG A 1 96 ? 3.028 6.690 1.186 1.00 85.88 96 ARG A N 1
ATOM 745 C CA . ARG A 1 96 ? 4.181 6.148 0.447 1.00 85.88 96 ARG A CA 1
ATOM 746 C C . ARG A 1 96 ? 3.787 5.070 -0.563 1.00 85.88 96 ARG A C 1
ATOM 748 O O . ARG A 1 96 ? 4.377 4.999 -1.628 1.00 85.88 96 ARG A O 1
ATOM 755 N N . LEU A 1 97 ? 2.777 4.251 -0.274 1.00 84.69 97 LEU A N 1
ATOM 756 C CA . LEU A 1 97 ? 2.272 3.265 -1.241 1.00 84.69 97 LEU A CA 1
ATOM 757 C C . LEU A 1 97 ? 1.506 3.914 -2.408 1.00 84.69 97 LEU A C 1
ATOM 759 O O . LEU A 1 97 ? 1.338 3.291 -3.451 1.00 84.69 97 LEU A O 1
ATOM 763 N N . SER A 1 98 ? 1.049 5.155 -2.242 1.00 82.94 98 SER A N 1
ATOM 764 C CA . SER A 1 98 ? 0.407 5.955 -3.293 1.00 82.94 98 SER A CA 1
ATOM 765 C C . SER A 1 98 ? 1.340 6.971 -3.956 1.00 82.94 98 SER A C 1
ATOM 767 O O . SER A 1 98 ? 0.883 7.774 -4.766 1.00 82.94 98 SER A O 1
ATOM 769 N N . ASP A 1 99 ? 2.626 6.964 -3.608 1.00 88.56 99 ASP A N 1
ATOM 770 C CA . ASP A 1 99 ? 3.619 7.896 -4.126 1.00 88.56 99 ASP A CA 1
ATOM 771 C C . ASP A 1 99 ? 4.527 7.187 -5.133 1.00 88.56 99 ASP A C 1
ATOM 773 O O . ASP A 1 99 ? 5.096 6.130 -4.853 1.00 88.56 99 ASP A O 1
ATOM 777 N N . TYR A 1 100 ? 4.657 7.776 -6.322 1.00 86.62 100 TYR A N 1
ATOM 778 C CA . TYR A 1 100 ? 5.413 7.176 -7.418 1.00 86.62 100 TYR A CA 1
ATOM 779 C C . TYR A 1 100 ? 6.898 7.014 -7.073 1.00 86.62 100 TYR A C 1
ATOM 781 O O . TYR A 1 100 ? 7.473 5.958 -7.322 1.00 86.62 100 TYR A O 1
ATOM 789 N N . ASN A 1 101 ? 7.513 8.026 -6.456 1.00 86.00 101 ASN A N 1
ATOM 790 C CA . ASN A 1 101 ? 8.934 7.975 -6.108 1.00 86.00 101 ASN A CA 1
ATOM 791 C C . ASN A 1 101 ? 9.200 6.899 -5.052 1.00 86.00 101 ASN A C 1
ATOM 793 O O . ASN A 1 101 ? 10.109 6.093 -5.202 1.00 86.00 101 ASN A O 1
ATOM 797 N N . SER A 1 102 ? 8.339 6.817 -4.040 1.00 87.44 102 SER A N 1
ATOM 798 C CA . SER A 1 102 ? 8.396 5.780 -3.008 1.00 87.44 102 SER A CA 1
ATOM 799 C C . SER A 1 102 ? 8.219 4.368 -3.584 1.00 87.44 102 SER A C 1
ATOM 801 O O . SER A 1 102 ? 8.875 3.429 -3.131 1.00 87.44 102 SER A O 1
ATOM 803 N N . PHE A 1 103 ? 7.355 4.202 -4.593 1.00 88.88 103 PHE A N 1
ATOM 804 C CA . PHE A 1 103 ? 7.230 2.949 -5.341 1.00 88.88 103 PHE A CA 1
ATOM 805 C C . PHE A 1 103 ? 8.519 2.609 -6.103 1.00 88.88 103 PHE A C 1
ATOM 807 O O . PHE A 1 103 ? 8.991 1.475 -6.016 1.00 88.88 103 PHE A O 1
ATOM 814 N N . MET A 1 104 ? 9.109 3.580 -6.806 1.00 87.94 104 MET A N 1
ATOM 815 C CA . MET A 1 104 ? 10.356 3.377 -7.548 1.00 87.94 104 MET A CA 1
ATOM 816 C C . MET A 1 104 ? 11.522 3.035 -6.614 1.00 87.94 104 MET A C 1
ATOM 818 O O . MET A 1 104 ? 12.253 2.092 -6.899 1.00 87.94 104 MET A O 1
ATOM 822 N N . ASP A 1 105 ? 11.647 3.702 -5.465 1.00 85.94 105 ASP A N 1
ATOM 823 C CA . ASP A 1 105 ? 12.657 3.383 -4.446 1.00 85.94 105 ASP A CA 1
ATOM 824 C C . ASP A 1 105 ? 12.504 1.945 -3.924 1.00 85.94 105 ASP A C 1
ATOM 826 O O . ASP A 1 105 ? 13.486 1.210 -3.781 1.00 85.94 105 ASP A O 1
ATOM 830 N N . ALA A 1 106 ? 11.264 1.508 -3.676 1.00 84.44 106 ALA A N 1
ATOM 831 C CA . ALA A 1 106 ? 10.979 0.137 -3.262 1.00 84.44 106 ALA A CA 1
ATOM 832 C C . ALA A 1 106 ? 11.328 -0.881 -4.361 1.00 84.44 106 ALA A C 1
ATOM 834 O O . ALA A 1 106 ? 11.880 -1.939 -4.063 1.00 84.44 106 ALA A O 1
ATOM 835 N N . ALA A 1 107 ? 11.043 -0.556 -5.624 1.00 86.44 107 ALA A N 1
ATOM 836 C CA . ALA A 1 107 ? 11.406 -1.382 -6.768 1.00 86.44 107 ALA A CA 1
ATOM 837 C C . ALA A 1 107 ? 12.933 -1.480 -6.946 1.00 86.44 107 ALA A C 1
ATOM 839 O O . ALA A 1 107 ? 13.445 -2.578 -7.150 1.00 86.44 107 ALA A O 1
ATOM 840 N N . ILE A 1 108 ? 13.676 -0.378 -6.774 1.00 84.69 108 ILE A N 1
ATOM 841 C CA . ILE A 1 108 ? 15.150 -0.378 -6.791 1.00 84.69 108 ILE A CA 1
ATOM 842 C C . ILE A 1 108 ? 15.696 -1.318 -5.715 1.00 84.69 108 ILE A C 1
ATOM 844 O O . ILE A 1 108 ? 16.568 -2.132 -6.000 1.00 84.69 108 ILE A O 1
ATOM 848 N N . GLY A 1 109 ? 15.163 -1.243 -4.491 1.00 82.38 109 GLY A N 1
ATOM 849 C CA . GLY A 1 109 ? 15.565 -2.136 -3.400 1.00 82.38 109 GLY A CA 1
ATOM 850 C C . GLY A 1 109 ? 15.179 -3.607 -3.610 1.00 82.38 109 GLY A C 1
ATOM 851 O O . GLY A 1 109 ? 15.742 -4.479 -2.951 1.00 82.38 109 GLY A O 1
ATOM 852 N N . PHE A 1 110 ? 14.223 -3.886 -4.503 1.00 81.44 110 PHE A N 1
ATOM 853 C CA . PHE A 1 110 ? 13.794 -5.236 -4.873 1.00 81.44 110 PHE A CA 1
ATOM 854 C C . PHE A 1 110 ? 14.650 -5.843 -5.993 1.00 81.44 110 PHE A C 1
ATOM 856 O O . PHE A 1 110 ? 14.786 -7.066 -6.062 1.00 81.44 110 PHE A O 1
ATOM 863 N N . CYS A 1 111 ? 15.243 -5.013 -6.855 1.00 72.06 111 CYS A N 1
ATOM 864 C CA . CYS A 1 111 ? 16.228 -5.475 -7.824 1.00 72.06 111 CYS A CA 1
ATOM 865 C C . CYS A 1 111 ? 17.463 -6.022 -7.086 1.00 72.06 111 CYS A C 1
ATOM 867 O O . CYS A 1 111 ? 18.055 -5.304 -6.274 1.00 72.06 111 CYS A O 1
ATOM 869 N N . PRO A 1 112 ? 17.903 -7.263 -7.362 1.00 59.84 112 PRO A N 1
ATOM 870 C CA . PRO A 1 112 ? 19.238 -7.672 -6.952 1.00 59.84 112 PRO A CA 1
ATOM 871 C C . PRO A 1 112 ? 20.265 -6.720 -7.592 1.00 59.84 112 PRO A C 1
ATOM 873 O O . PRO A 1 112 ? 20.032 -6.246 -8.710 1.00 59.84 112 PRO A O 1
ATOM 876 N N . PRO A 1 113 ? 21.385 -6.407 -6.910 1.00 56.81 113 PRO A N 1
ATOM 877 C CA . PRO A 1 113 ? 22.467 -5.679 -7.559 1.00 56.81 113 PRO A CA 1
ATOM 878 C C . PRO A 1 113 ? 22.875 -6.444 -8.827 1.00 56.81 113 PRO A C 1
ATOM 880 O O . PRO A 1 113 ? 22.816 -7.678 -8.817 1.00 56.81 113 PRO A O 1
ATOM 883 N N . PRO A 1 114 ? 23.245 -5.751 -9.917 1.00 53.88 114 PRO A N 1
ATOM 884 C CA . PRO A 1 114 ? 23.791 -6.439 -11.076 1.00 53.88 114 PRO A CA 1
ATOM 885 C C . PRO A 1 114 ? 24.983 -7.285 -10.614 1.00 53.88 114 PRO A C 1
ATOM 887 O O . PRO A 1 114 ? 25.824 -6.797 -9.857 1.00 53.88 114 PRO A O 1
ATOM 890 N N . ASP A 1 115 ? 25.017 -8.557 -11.019 1.00 52.47 115 ASP A N 1
ATOM 891 C CA . ASP A 1 115 ? 26.214 -9.378 -10.867 1.00 52.47 115 ASP A CA 1
ATOM 892 C C . ASP A 1 115 ? 27.340 -8.655 -11.628 1.00 52.47 115 ASP A C 1
ATOM 894 O O . ASP A 1 115 ? 27.264 -8.485 -12.847 1.00 52.47 115 ASP A O 1
ATOM 898 N N . ASP A 1 116 ? 28.331 -8.145 -10.893 1.00 47.56 116 ASP A N 1
ATOM 899 C CA . ASP A 1 116 ? 29.552 -7.577 -11.464 1.00 47.56 116 ASP A CA 1
ATOM 900 C C . ASP A 1 116 ? 30.347 -8.726 -12.125 1.00 47.56 116 ASP A C 1
ATOM 902 O O . ASP A 1 116 ? 31.148 -9.388 -11.459 1.00 47.56 116 ASP A O 1
ATOM 906 N N . ASP A 1 117 ? 30.095 -8.988 -13.413 1.00 45.22 117 ASP A N 1
ATOM 907 C CA . ASP A 1 117 ? 30.943 -9.819 -14.294 1.00 45.22 117 ASP A CA 1
ATOM 908 C C . ASP A 1 117 ? 32.114 -9.006 -14.889 1.00 45.22 117 ASP A C 1
ATOM 910 O O . ASP A 1 117 ? 31.877 -7.912 -15.460 1.00 45.22 117 ASP A O 1
#

Radius of gyration: 16.19 Å; chains: 1; bounding box: 49×27×42 Å

Foldseek 3Di:
DDAPQVVLVCLCVDPVNVVLLLVLLVVCLVQADDDPPPDDHDPSLVVSLVVLLVSVVVSVVVVCVVVVHDPVRVVVSLVVCVVVVNNPVVVVVVVLSNDSVSSSVVSVVSDDDPDPD

InterPro domains:
  IPR023379 BART domain [PF11527] (6-105)
  IPR042541 BART domain superfamily [G3DSA:1.20.1520.10] (2-108)